Protein AF-A0A844KAD0-F1 (afdb_monomer_lite)

Sequence (180 aa):
MNERELKEEIEKTYELRNITYQRLRVQNFWTRILEIYYSVFTALLSVCSIMKNGEFISQHSVCFTVAVAILVCFANAQNFSGRAHDLEANLADLLKLKNKANSLKVGKKQICVELYKEYIKKCGDSEYHSIIDEYKYNGDWQYKFVVALAAIFVIVLLLLPVVYVAIFHRGFYSVFRLKY

pLDDT: mean 78.75, std 10.62, range [43.91, 89.81]

Organism: NCBI:txid592978

Radius of gyration: 24.71 Å; chains: 1; bounding box: 67×28×72 Å

Secondary structure (DSSP, 8-state):
--HHHHHHHHHHHHHHHHHHHHHHHHHHHHHHHHHHHHHHHHHHHHHHHHHTTTTTTHHHHHHHHHHHHHHHHHHHHT-HHHHHHHHHHHHHHHHHHHHHHHHPPTT-HHHHHHHHHHHHHHHHTSPPPPHHHHHHHHT-HHHHHHHHHHHHHHHHHHHHHHHHHHHH-TTSTTTSS---

Foldseek 3Di:
DDLVVLLVVLVLQLQLLVLVLVVLVVLVVLLVVLVVLLVVLLVLLVVVCVVVVNDQSPPVSVVVNVVSVVVNVVSVVVVSVVQSVQSVVLSVVSVVLSVVSVPDDPDDPPVSVVSVVSVVVSVVSHDDGDPLSVCVVVVHPVNVVVVVVVVVVSVCSSCVSVVVCVVRPPCPVVVVPDPD

Structure (mmCIF, N/CA/C/O backbone):
data_AF-A0A844KAD0-F1
#
_entry.id   AF-A0A844KAD0-F1
#
loop_
_atom_site.group_PDB
_atom_site.id
_atom_site.type_symbol
_atom_site.label_atom_id
_atom_site.label_alt_id
_atom_site.label_comp_id
_atom_site.label_asym_id
_atom_site.label_entity_id
_atom_site.label_seq_id
_atom_site.pdbx_PDB_ins_code
_atom_site.Cartn_x
_atom_site.Cartn_y
_atom_site.Cartn_z
_atom_site.occupancy
_atom_site.B_iso_or_equiv
_atom_site.auth_seq_id
_atom_site.auth_comp_id
_atom_site.auth_asym_id
_atom_site.auth_atom_id
_atom_site.pdbx_PDB_model_num
ATOM 1 N N . MET A 1 1 ? -25.284 -7.281 22.889 1.00 64.44 1 MET A N 1
ATOM 2 C CA . MET A 1 1 ? -23.891 -6.834 23.008 1.00 64.44 1 MET A CA 1
ATOM 3 C C . MET A 1 1 ? -23.653 -6.265 24.389 1.00 64.44 1 MET A C 1
ATOM 5 O O . MET A 1 1 ? -24.387 -5.374 24.815 1.00 64.44 1 MET A O 1
ATOM 9 N N . ASN A 1 2 ? -22.711 -6.849 25.114 1.00 76.44 2 ASN A N 1
ATOM 10 C CA . ASN A 1 2 ? -22.317 -6.441 26.455 1.00 76.44 2 ASN A CA 1
ATOM 11 C C . ASN A 1 2 ? -21.246 -5.330 26.398 1.00 76.44 2 ASN A C 1
ATOM 13 O O . ASN A 1 2 ? -20.602 -5.145 25.370 1.00 76.44 2 ASN A O 1
ATOM 17 N N . GLU A 1 3 ? -21.024 -4.588 27.489 1.00 76.50 3 GLU A N 1
ATOM 18 C CA . GLU A 1 3 ? -20.057 -3.466 27.503 1.00 76.50 3 GLU A CA 1
ATOM 19 C C . GLU A 1 3 ? -18.624 -3.920 27.166 1.00 76.50 3 GLU A C 1
ATOM 21 O O . GLU A 1 3 ? -17.896 -3.219 26.467 1.00 76.50 3 GLU A O 1
ATOM 26 N N . ARG A 1 4 ? -18.227 -5.108 27.645 1.00 80.31 4 ARG A N 1
ATOM 27 C CA . ARG A 1 4 ? -16.911 -5.696 27.348 1.00 80.31 4 ARG A CA 1
ATOM 28 C C . ARG A 1 4 ? -16.776 -6.085 25.879 1.00 80.31 4 ARG A C 1
ATOM 30 O O . ARG A 1 4 ? -15.796 -5.704 25.257 1.00 80.31 4 ARG A O 1
ATOM 37 N N . GLU A 1 5 ? -17.792 -6.748 25.329 1.00 82.75 5 GLU A N 1
ATOM 38 C CA . GLU A 1 5 ? -17.831 -7.147 23.914 1.00 82.75 5 GLU A CA 1
ATOM 39 C C . GLU A 1 5 ? -17.700 -5.925 22.995 1.00 82.75 5 GLU A C 1
ATOM 41 O O . GLU A 1 5 ? -16.916 -5.942 22.057 1.00 82.75 5 GLU A O 1
ATOM 46 N N . LEU A 1 6 ? -18.394 -4.824 23.313 1.00 81.62 6 LEU A N 1
ATOM 47 C CA . LEU A 1 6 ? -18.299 -3.575 22.549 1.00 81.62 6 LEU A CA 1
ATOM 48 C C . LEU A 1 6 ? -16.894 -2.959 22.603 1.00 81.62 6 LEU A C 1
ATOM 50 O O . LEU A 1 6 ? -16.405 -2.452 21.598 1.00 81.62 6 LEU A O 1
ATOM 54 N N . LYS A 1 7 ? -16.241 -2.985 23.770 1.00 83.31 7 LYS A N 1
ATOM 55 C CA . LYS A 1 7 ? -14.865 -2.487 23.920 1.00 83.31 7 LYS A CA 1
ATOM 56 C C . LYS A 1 7 ? -13.880 -3.320 23.101 1.00 83.31 7 LYS A C 1
ATOM 58 O O . LYS A 1 7 ? -13.051 -2.747 22.401 1.00 83.31 7 LYS A O 1
ATOM 63 N N . GLU A 1 8 ? -13.999 -4.644 23.159 1.00 85.50 8 GLU A N 1
ATOM 64 C CA . GLU A 1 8 ? -13.166 -5.575 22.390 1.00 85.50 8 GLU A CA 1
ATOM 65 C C . GLU A 1 8 ? -13.378 -5.421 20.878 1.00 85.50 8 GLU A C 1
ATOM 67 O O . GLU A 1 8 ? -12.416 -5.407 20.114 1.00 85.50 8 GLU A O 1
ATOM 72 N N . GLU A 1 9 ? -14.621 -5.235 20.432 1.00 85.50 9 GLU A N 1
ATOM 73 C CA . GLU A 1 9 ? -14.943 -5.054 19.016 1.00 85.50 9 GLU A CA 1
ATOM 74 C C . GLU A 1 9 ? -14.406 -3.722 18.465 1.00 85.50 9 GLU A C 1
ATOM 76 O O . GLU A 1 9 ? -13.814 -3.688 17.380 1.00 85.50 9 GLU A O 1
ATOM 81 N N . ILE A 1 10 ? -14.532 -2.630 19.231 1.00 85.50 10 ILE A N 1
ATOM 82 C CA . ILE A 1 10 ? -13.932 -1.330 18.891 1.00 85.50 10 ILE A CA 1
ATOM 83 C C . ILE A 1 10 ? -12.404 -1.450 18.812 1.00 85.50 10 ILE A C 1
ATOM 85 O O . ILE A 1 10 ? -11.808 -0.928 17.867 1.00 85.50 10 ILE A O 1
ATOM 89 N N . GLU A 1 11 ? -11.776 -2.145 19.765 1.00 87.81 11 GLU A N 1
ATOM 90 C CA . GLU A 1 11 ? -10.326 -2.361 19.783 1.00 87.81 11 GLU A CA 1
ATOM 91 C C . GLU A 1 11 ? -9.865 -3.127 18.542 1.00 87.81 11 GLU A C 1
ATOM 93 O O . GLU A 1 11 ? -9.024 -2.641 17.787 1.00 87.81 11 GLU A O 1
ATOM 98 N N . LYS A 1 12 ? -10.487 -4.277 18.273 1.00 87.31 12 LYS A N 1
ATOM 99 C CA . LYS A 1 12 ? -10.173 -5.110 17.111 1.00 87.31 12 LYS A CA 1
ATOM 100 C C . LYS A 1 12 ? -10.338 -4.336 15.803 1.00 87.31 12 LYS A C 1
ATOM 102 O O . LYS A 1 12 ? -9.487 -4.409 14.918 1.00 87.31 12 LYS A O 1
ATOM 107 N N . THR A 1 13 ? -11.413 -3.557 15.686 1.00 86.94 13 THR A N 1
ATOM 108 C CA . THR A 1 13 ? -11.669 -2.716 14.505 1.00 86.94 13 THR A CA 1
ATOM 109 C C . THR A 1 13 ? -10.583 -1.660 14.326 1.00 86.94 13 THR A C 1
ATOM 111 O O . THR A 1 13 ? -10.113 -1.437 13.208 1.00 86.94 13 THR A O 1
ATOM 114 N N . TYR A 1 14 ? -10.167 -1.017 15.418 1.00 87.56 14 TYR A N 1
ATOM 115 C CA . TYR A 1 14 ? -9.092 -0.033 15.409 1.00 87.56 14 TYR A CA 1
ATOM 116 C C . TYR A 1 14 ? -7.762 -0.658 14.965 1.00 87.56 14 TYR A C 1
ATOM 118 O O . TYR A 1 14 ? -7.093 -0.117 14.083 1.00 87.56 14 TYR A O 1
ATOM 126 N N . GLU A 1 15 ? -7.398 -1.818 15.512 1.00 88.12 15 GLU A N 1
ATOM 127 C CA . GLU A 1 15 ? -6.160 -2.520 15.161 1.00 88.12 15 GLU A CA 1
ATOM 128 C C . GLU A 1 15 ? -6.146 -2.972 13.690 1.00 88.12 15 GLU A C 1
ATOM 130 O O . GLU A 1 15 ? -5.171 -2.712 12.978 1.00 88.12 15 GLU A O 1
ATOM 135 N N . LEU A 1 16 ? -7.241 -3.560 13.194 1.00 87.06 16 LEU A N 1
ATOM 136 C CA . LEU A 1 16 ? -7.378 -3.978 11.791 1.00 87.06 16 LEU A CA 1
ATOM 137 C C . LEU A 1 16 ? -7.309 -2.795 10.816 1.00 87.06 16 LEU A C 1
ATOM 139 O O . LEU A 1 16 ? -6.641 -2.871 9.779 1.00 87.06 16 LEU A O 1
ATOM 143 N N . ARG A 1 17 ? -7.950 -1.669 11.148 1.00 86.88 17 ARG A N 1
ATOM 144 C CA . ARG A 1 17 ? -7.861 -0.446 10.335 1.00 86.88 17 ARG A CA 1
ATOM 145 C C . ARG A 1 17 ? -6.459 0.146 10.370 1.00 86.88 17 ARG A C 1
ATOM 147 O O . ARG A 1 17 ? -5.947 0.536 9.328 1.00 86.88 17 ARG A O 1
ATOM 154 N N . ASN A 1 18 ? -5.782 0.140 11.515 1.00 87.62 18 ASN A N 1
ATOM 155 C CA . ASN A 1 18 ? -4.399 0.606 11.595 1.00 87.62 18 ASN A CA 1
ATOM 156 C C . ASN A 1 18 ? -3.466 -0.265 10.735 1.00 87.62 18 ASN A C 1
ATOM 158 O O . ASN A 1 18 ? -2.620 0.250 10.005 1.00 87.62 18 ASN A O 1
ATOM 162 N N . ILE A 1 19 ? -3.659 -1.586 10.743 1.00 88.38 19 ILE A N 1
ATOM 163 C CA . ILE A 1 19 ? -2.944 -2.504 9.850 1.00 88.38 19 ILE A CA 1
ATOM 164 C C . ILE A 1 19 ? -3.192 -2.149 8.374 1.00 88.38 19 ILE A C 1
ATOM 166 O O . ILE A 1 19 ? -2.231 -2.026 7.606 1.00 88.38 19 ILE A O 1
ATOM 170 N N . THR A 1 20 ? -4.456 -1.937 8.008 1.00 87.50 20 THR A N 1
ATOM 171 C CA . THR A 1 20 ? -4.879 -1.566 6.650 1.00 87.50 20 THR A CA 1
ATOM 172 C C . THR A 1 20 ? -4.222 -0.254 6.208 1.00 87.50 20 THR A C 1
ATOM 174 O O . THR A 1 20 ? -3.642 -0.191 5.122 1.00 87.50 20 THR A O 1
ATOM 177 N N . TYR A 1 21 ? -4.221 0.767 7.074 1.00 87.75 21 TYR A N 1
ATOM 178 C CA . TYR A 1 21 ? -3.554 2.053 6.846 1.00 87.75 21 TYR A CA 1
ATOM 179 C C . TYR A 1 21 ? -2.060 1.870 6.562 1.00 87.75 21 TYR A C 1
ATOM 181 O O . TYR A 1 21 ? -1.548 2.362 5.554 1.00 87.75 21 TYR A O 1
ATOM 189 N N . GLN A 1 22 ? -1.356 1.110 7.407 1.00 87.81 22 GLN A N 1
ATOM 190 C CA . GLN A 1 22 ? 0.075 0.857 7.223 1.00 87.81 22 GLN A CA 1
ATOM 191 C C . GLN A 1 22 ? 0.354 0.148 5.893 1.00 87.81 22 GLN A C 1
ATOM 193 O O . GLN A 1 22 ? 1.301 0.507 5.190 1.00 87.81 22 GLN A O 1
ATOM 198 N N . ARG A 1 23 ? -0.479 -0.830 5.511 1.00 87.88 23 ARG A N 1
ATOM 199 C CA . ARG A 1 23 ? -0.351 -1.516 4.219 1.00 87.88 23 ARG A CA 1
ATOM 200 C C . ARG A 1 23 ? -0.542 -0.550 3.052 1.00 87.88 23 ARG A C 1
ATOM 202 O O . ARG A 1 23 ? 0.304 -0.535 2.161 1.00 87.88 23 ARG A O 1
ATOM 209 N N . LEU A 1 24 ? -1.609 0.253 3.059 1.00 86.81 24 LEU A N 1
ATOM 210 C CA . LEU A 1 24 ? -1.878 1.237 2.004 1.00 86.81 24 LEU A CA 1
ATOM 211 C C . LEU A 1 24 ? -0.729 2.242 1.876 1.00 86.81 24 LEU A C 1
ATOM 213 O O . LEU A 1 24 ? -0.308 2.560 0.765 1.00 86.81 24 LEU A O 1
ATOM 217 N N . ARG A 1 25 ? -0.152 2.680 3.001 1.00 87.06 25 ARG A N 1
ATOM 218 C CA . ARG A 1 25 ? 1.007 3.581 3.012 1.00 87.06 25 ARG A CA 1
ATOM 219 C C . ARG A 1 25 ? 2.234 2.952 2.351 1.00 87.06 25 ARG A C 1
ATOM 221 O O . ARG A 1 25 ? 2.896 3.605 1.546 1.00 87.06 25 ARG A O 1
ATOM 228 N N . VAL A 1 26 ? 2.524 1.688 2.664 1.00 87.00 26 VAL A N 1
ATOM 229 C CA . VAL A 1 26 ? 3.628 0.934 2.047 1.00 87.00 26 VAL A CA 1
ATOM 230 C C . VAL A 1 26 ? 3.375 0.718 0.551 1.00 87.00 26 VAL A C 1
ATOM 232 O O . VAL A 1 26 ? 4.281 0.926 -0.251 1.00 87.00 26 VAL A O 1
ATOM 235 N N . GLN A 1 27 ? 2.150 0.365 0.154 1.00 85.38 27 GLN A N 1
ATOM 236 C CA . GLN A 1 27 ? 1.776 0.205 -1.257 1.00 85.38 27 GLN A CA 1
ATOM 237 C C . GLN A 1 27 ? 1.913 1.515 -2.042 1.00 85.38 27 GLN A C 1
ATOM 239 O O . GLN A 1 27 ? 2.501 1.517 -3.123 1.00 85.38 27 GLN A O 1
ATOM 244 N N . ASN A 1 28 ? 1.447 2.636 -1.486 1.00 86.25 28 ASN A N 1
ATOM 245 C CA . ASN A 1 28 ? 1.605 3.962 -2.084 1.00 86.25 28 ASN A CA 1
ATOM 246 C C . ASN A 1 28 ? 3.088 4.330 -2.260 1.00 86.25 28 ASN A C 1
ATOM 248 O O . ASN A 1 28 ? 3.489 4.818 -3.313 1.00 86.25 28 ASN A O 1
ATOM 252 N N . PHE A 1 29 ? 3.920 4.051 -1.252 1.00 87.31 29 PHE A N 1
ATOM 253 C CA . PHE A 1 29 ? 5.359 4.304 -1.317 1.00 87.31 29 PHE A CA 1
ATOM 254 C C . PHE A 1 29 ? 6.037 3.531 -2.459 1.00 87.31 29 PHE A C 1
ATOM 256 O O . PHE A 1 29 ? 6.717 4.136 -3.287 1.00 87.31 29 PHE A O 1
ATOM 263 N N . TRP A 1 30 ? 5.816 2.215 -2.546 1.00 85.25 30 TRP A N 1
ATOM 264 C CA . TRP A 1 30 ? 6.400 1.392 -3.612 1.00 85.25 30 TRP A CA 1
ATOM 265 C C . TRP A 1 30 ? 5.872 1.756 -4.998 1.00 85.25 30 TRP A C 1
ATOM 267 O O . TRP A 1 30 ? 6.648 1.776 -5.951 1.00 85.25 30 TRP A O 1
ATOM 277 N N . THR A 1 31 ? 4.586 2.095 -5.106 1.00 85.19 31 THR A N 1
ATOM 278 C CA . THR A 1 31 ? 3.986 2.551 -6.367 1.00 85.19 31 THR A CA 1
ATOM 279 C C . THR A 1 31 ? 4.690 3.807 -6.875 1.00 85.19 31 THR A C 1
ATOM 281 O O . THR A 1 31 ? 5.164 3.816 -8.005 1.00 85.19 31 THR A O 1
ATOM 284 N N . ARG A 1 32 ? 4.889 4.815 -6.015 1.00 86.38 32 ARG A N 1
ATOM 285 C CA . ARG A 1 32 ? 5.619 6.044 -6.375 1.00 86.38 32 ARG A CA 1
ATOM 286 C C . ARG A 1 32 ? 7.070 5.787 -6.779 1.00 86.38 32 ARG A C 1
ATOM 288 O O . ARG A 1 32 ? 7.566 6.411 -7.712 1.00 86.38 32 ARG A O 1
ATOM 295 N N . ILE A 1 33 ? 7.764 4.874 -6.094 1.00 87.81 33 ILE A N 1
ATOM 296 C CA . ILE A 1 33 ? 9.130 4.485 -6.482 1.00 87.81 33 ILE A CA 1
ATOM 297 C C . ILE A 1 33 ? 9.135 3.884 -7.886 1.00 87.81 33 ILE A C 1
ATOM 299 O O . ILE A 1 33 ? 9.969 4.271 -8.704 1.00 87.81 33 ILE A O 1
ATOM 303 N N . LEU A 1 34 ? 8.215 2.959 -8.171 1.00 84.69 34 LEU A N 1
ATOM 304 C CA . LEU A 1 34 ? 8.106 2.339 -9.488 1.00 84.69 34 LEU A CA 1
ATOM 305 C C . LEU A 1 34 ? 7.789 3.387 -10.561 1.00 84.69 34 LEU A C 1
ATOM 307 O O . LEU A 1 34 ? 8.439 3.389 -11.599 1.00 84.69 34 LEU A O 1
ATOM 311 N N . GLU A 1 35 ? 6.873 4.318 -10.302 1.00 84.94 35 GLU A N 1
ATOM 312 C CA . GLU A 1 35 ? 6.541 5.409 -11.228 1.00 84.94 35 GLU A CA 1
ATOM 313 C C . GLU A 1 35 ? 7.756 6.262 -11.592 1.00 84.94 35 GLU A C 1
ATOM 315 O O . GLU A 1 35 ? 8.038 6.463 -12.774 1.00 84.94 35 GLU A O 1
ATOM 320 N N . ILE A 1 36 ? 8.513 6.718 -10.589 1.00 87.44 36 ILE A N 1
ATOM 321 C CA . ILE A 1 36 ? 9.734 7.503 -10.808 1.00 87.44 36 ILE A CA 1
ATOM 322 C C . ILE A 1 36 ? 10.752 6.676 -11.598 1.00 87.44 36 ILE A C 1
ATOM 324 O O . ILE A 1 36 ? 11.321 7.160 -12.577 1.00 87.44 36 ILE A O 1
ATOM 328 N N . TYR A 1 37 ? 10.959 5.419 -11.203 1.00 87.25 37 TYR A N 1
ATOM 329 C CA . TYR A 1 37 ? 11.903 4.515 -11.851 1.00 87.25 37 TYR A CA 1
ATOM 330 C C . TYR A 1 37 ? 11.579 4.316 -13.338 1.00 87.25 37 TYR A C 1
ATOM 332 O O . TYR A 1 37 ? 12.443 4.500 -14.198 1.00 87.25 37 TYR A O 1
ATOM 340 N N . TYR A 1 38 ? 10.322 4.017 -13.655 1.00 84.50 38 TYR A N 1
ATOM 341 C CA . TYR A 1 38 ? 9.861 3.824 -15.023 1.00 84.50 38 TYR A CA 1
ATOM 342 C C . TYR A 1 38 ? 9.855 5.127 -15.837 1.00 84.50 38 TYR A C 1
ATOM 344 O O . TYR A 1 38 ? 10.203 5.110 -17.020 1.00 84.50 38 TYR A O 1
ATOM 352 N N . SER A 1 39 ? 9.545 6.271 -15.223 1.00 84.44 39 SER A N 1
ATOM 353 C CA . SER A 1 39 ? 9.655 7.581 -15.875 1.00 84.44 39 SER A CA 1
ATOM 354 C C . SER A 1 39 ? 11.102 7.904 -16.267 1.00 84.44 39 SER A C 1
ATOM 356 O O . SER A 1 39 ? 11.358 8.342 -17.387 1.00 84.44 39 SER A O 1
ATOM 358 N N . VAL A 1 40 ? 12.070 7.662 -15.379 1.00 85.69 40 VAL A N 1
ATOM 359 C CA . VAL A 1 40 ? 13.497 7.871 -15.684 1.00 85.69 40 VAL A CA 1
ATOM 360 C C . VAL A 1 40 ? 13.965 6.892 -16.758 1.00 85.69 40 VAL A C 1
ATOM 362 O O . VAL A 1 40 ? 14.655 7.278 -17.702 1.00 85.69 40 VAL A O 1
ATOM 365 N N . PHE A 1 41 ? 13.561 5.627 -16.655 1.00 83.12 41 PHE A N 1
ATOM 366 C CA . PHE A 1 41 ? 13.952 4.600 -17.612 1.00 83.12 41 PHE A CA 1
ATOM 367 C C . PHE A 1 41 ? 13.434 4.886 -19.030 1.00 83.12 41 PHE A C 1
ATOM 369 O O . PHE A 1 41 ? 14.190 4.795 -19.997 1.00 83.12 41 PHE A O 1
ATOM 376 N N . THR A 1 42 ? 12.167 5.280 -19.169 1.00 80.81 42 THR A N 1
ATOM 377 C CA . THR A 1 42 ? 11.582 5.648 -20.470 1.00 80.81 42 THR A CA 1
ATOM 378 C C . THR A 1 42 ? 12.258 6.881 -21.079 1.00 80.81 42 THR A C 1
ATOM 380 O O . THR A 1 42 ? 12.518 6.893 -22.284 1.00 80.81 42 THR A O 1
ATOM 383 N N . ALA A 1 43 ? 12.639 7.872 -20.265 1.00 82.94 43 ALA A N 1
ATOM 384 C CA . ALA A 1 43 ? 13.423 9.019 -20.723 1.00 82.94 43 ALA A CA 1
ATOM 385 C C . ALA A 1 43 ? 14.804 8.600 -21.264 1.00 82.94 43 ALA A C 1
ATOM 387 O O . ALA A 1 43 ? 15.198 9.029 -22.350 1.00 82.94 43 ALA A O 1
ATOM 388 N N . LEU A 1 44 ? 15.515 7.710 -20.561 1.00 80.62 44 LEU A N 1
ATOM 389 C CA . LEU A 1 44 ? 16.806 7.178 -21.017 1.00 80.62 44 LEU A CA 1
ATOM 390 C C . LEU A 1 44 ? 16.680 6.379 -22.319 1.00 80.62 44 LEU A C 1
ATOM 392 O O . LEU A 1 44 ? 17.512 6.537 -23.215 1.00 80.62 44 LEU A O 1
ATOM 396 N N . LEU A 1 45 ? 15.636 5.553 -22.449 1.00 77.25 45 LEU A N 1
ATOM 397 C CA . LEU A 1 45 ? 15.350 4.832 -23.692 1.00 77.25 45 LEU A CA 1
ATOM 398 C C . LEU A 1 45 ? 15.100 5.790 -24.860 1.00 77.25 45 LEU A C 1
ATOM 400 O O . LEU A 1 45 ? 15.625 5.562 -25.949 1.00 77.25 45 LEU A O 1
ATOM 404 N N . SER A 1 46 ? 14.350 6.871 -24.632 1.00 77.62 46 SER A N 1
ATOM 405 C CA . SER A 1 46 ? 14.088 7.897 -25.645 1.00 77.62 46 SER A CA 1
ATOM 406 C C . SER A 1 46 ? 15.384 8.556 -26.138 1.00 77.62 46 SER A C 1
ATOM 408 O O . SER A 1 46 ? 15.651 8.574 -27.341 1.00 77.62 46 SER A O 1
ATOM 410 N N . VAL A 1 47 ? 16.260 8.991 -25.221 1.00 78.44 47 VAL A N 1
ATOM 411 C CA . VAL A 1 47 ? 17.570 9.574 -25.572 1.00 78.44 47 VAL A CA 1
ATOM 412 C C . VAL A 1 47 ? 18.433 8.577 -26.352 1.00 78.44 47 VAL A C 1
ATOM 414 O O . VAL A 1 47 ? 18.996 8.920 -27.392 1.00 78.44 47 VAL A O 1
ATOM 417 N N . CYS A 1 48 ? 18.497 7.319 -25.906 1.00 72.38 48 CYS A N 1
ATOM 418 C CA . CYS A 1 48 ? 19.261 6.278 -26.597 1.00 72.38 48 CYS A CA 1
ATOM 419 C C . CYS A 1 48 ? 18.721 5.979 -28.004 1.00 72.38 48 CYS A C 1
ATOM 421 O O . CYS A 1 48 ? 19.507 5.696 -28.910 1.00 72.38 48 CYS A O 1
ATOM 423 N N . SER A 1 49 ? 17.400 6.052 -28.194 1.00 72.94 49 SER A N 1
ATOM 424 C CA . SER A 1 49 ? 16.760 5.883 -29.500 1.00 72.94 49 SER A CA 1
ATOM 425 C C . SER A 1 49 ? 17.199 6.966 -30.486 1.00 72.94 49 SER A C 1
ATOM 427 O O . SER A 1 49 ? 17.497 6.657 -31.641 1.00 72.94 49 SER A O 1
ATOM 429 N N . ILE A 1 50 ? 17.293 8.218 -30.027 1.00 73.19 50 ILE A N 1
ATOM 430 C CA . ILE A 1 50 ? 17.755 9.350 -30.843 1.00 73.19 50 ILE A CA 1
ATOM 431 C C . ILE A 1 50 ? 19.232 9.172 -31.224 1.00 73.19 50 ILE A C 1
ATOM 433 O O . ILE A 1 50 ? 19.589 9.328 -32.387 1.00 73.19 50 ILE A O 1
ATOM 437 N N . MET A 1 51 ? 20.091 8.780 -30.275 1.00 70.19 51 MET A N 1
ATOM 438 C CA . MET A 1 51 ? 21.536 8.634 -30.516 1.00 70.19 51 MET A CA 1
ATOM 439 C C . MET A 1 51 ? 21.902 7.544 -31.537 1.00 70.19 51 MET A C 1
ATOM 441 O O . MET A 1 51 ? 22.981 7.600 -32.122 1.00 70.19 51 MET A O 1
ATOM 445 N N . LYS A 1 52 ? 21.048 6.533 -31.735 1.00 68.25 52 LYS A N 1
ATOM 446 C CA . LYS A 1 52 ? 21.309 5.394 -32.636 1.00 68.25 52 LYS A CA 1
ATOM 447 C C . LYS A 1 52 ? 20.577 5.490 -33.981 1.00 68.25 52 LYS A C 1
ATOM 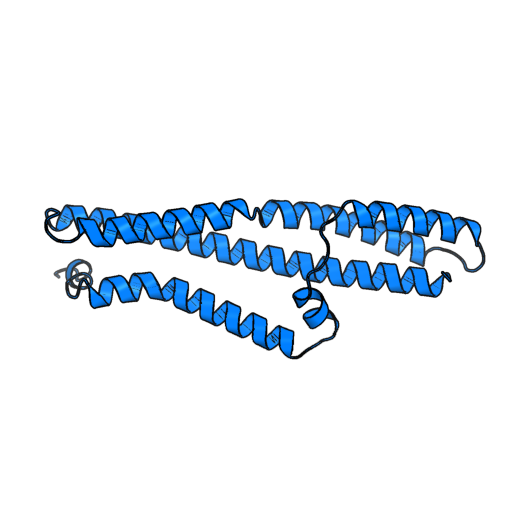449 O O . LYS A 1 52 ? 20.355 4.464 -34.615 1.00 68.25 52 LYS A O 1
ATOM 454 N N . ASN A 1 53 ? 20.205 6.699 -34.413 1.00 64.56 53 ASN A N 1
ATOM 455 C CA . ASN A 1 53 ? 19.513 6.968 -35.682 1.00 64.56 53 ASN A CA 1
ATOM 456 C C . ASN A 1 53 ? 18.206 6.171 -35.884 1.00 64.56 53 ASN A C 1
ATOM 458 O O . ASN A 1 53 ? 17.799 5.924 -37.011 1.00 64.56 53 ASN A O 1
ATOM 462 N N . GLY A 1 54 ? 17.517 5.774 -34.806 1.00 58.94 54 GLY A N 1
ATOM 463 C CA . GLY A 1 54 ? 16.129 5.293 -34.856 1.00 58.94 54 GLY A CA 1
ATOM 464 C C . GLY A 1 54 ? 15.838 3.934 -35.523 1.00 58.94 54 GLY A C 1
ATOM 465 O O . GLY A 1 54 ? 14.732 3.430 -35.342 1.00 58.94 54 GLY A O 1
ATOM 466 N N . GLU A 1 55 ? 16.777 3.300 -36.234 1.00 56.56 55 GLU A N 1
ATOM 467 C CA . GLU A 1 55 ? 16.449 2.192 -37.158 1.00 56.56 55 GLU A CA 1
ATOM 468 C C . GLU A 1 55 ? 16.121 0.829 -36.510 1.00 56.56 55 GLU A C 1
ATOM 470 O O . GLU A 1 55 ? 15.498 -0.003 -37.160 1.00 56.56 55 GLU A O 1
ATOM 475 N N . PHE A 1 56 ? 16.467 0.575 -35.240 1.00 49.88 56 PHE A N 1
ATOM 476 C CA . PHE A 1 56 ? 16.272 -0.761 -34.625 1.00 49.88 56 PHE A CA 1
ATOM 477 C C . PHE A 1 56 ? 15.671 -0.774 -33.206 1.00 49.88 56 PHE A C 1
ATOM 479 O O . PHE A 1 56 ? 15.422 -1.844 -32.656 1.00 49.88 56 PHE A O 1
ATOM 486 N N . ILE A 1 57 ? 15.426 0.393 -32.595 1.00 55.91 57 ILE A N 1
ATOM 487 C CA . ILE A 1 57 ? 14.922 0.508 -31.205 1.00 55.91 57 ILE A CA 1
ATOM 488 C C . ILE A 1 57 ? 13.398 0.699 -31.161 1.00 55.91 57 ILE A C 1
ATOM 490 O O . ILE A 1 57 ? 12.763 0.427 -30.143 1.00 55.91 57 ILE A O 1
ATOM 494 N N . SER A 1 58 ? 12.788 1.160 -32.255 1.00 62.59 58 SER A N 1
ATOM 495 C CA . SER A 1 58 ? 11.510 1.871 -32.180 1.00 62.59 58 SER A CA 1
ATOM 496 C C . SER A 1 58 ? 10.324 0.997 -31.761 1.00 62.59 58 SER A C 1
ATOM 498 O O . SER A 1 58 ? 9.625 1.361 -30.824 1.00 62.59 58 SER A O 1
ATOM 500 N N . GLN A 1 59 ? 10.098 -0.170 -32.370 1.00 65.06 59 GLN A N 1
ATOM 501 C CA . GLN A 1 59 ? 8.848 -0.912 -32.142 1.00 65.06 59 GLN A CA 1
ATOM 502 C C . GLN A 1 59 ? 8.764 -1.556 -30.750 1.00 65.06 59 GLN A C 1
ATOM 504 O O . GLN A 1 59 ? 7.801 -1.318 -30.022 1.00 65.06 59 GLN A O 1
ATOM 509 N N . HIS A 1 60 ? 9.775 -2.326 -30.337 1.00 67.94 60 HIS A N 1
ATOM 510 C CA . HIS A 1 60 ? 9.760 -2.991 -29.027 1.00 67.94 60 HIS A CA 1
ATOM 511 C C . HIS A 1 60 ? 9.848 -1.998 -27.862 1.00 67.94 60 HIS A C 1
ATOM 513 O O . HIS A 1 60 ? 9.177 -2.189 -26.847 1.00 67.94 60 HIS A O 1
ATOM 519 N N . SER A 1 61 ? 10.606 -0.906 -28.027 1.00 69.25 61 SER A N 1
ATOM 520 C CA . SER A 1 61 ? 10.702 0.155 -27.020 1.00 69.25 61 SER A CA 1
ATOM 521 C C . SER A 1 61 ? 9.367 0.878 -26.858 1.00 69.25 61 SER A C 1
ATOM 523 O O . SER A 1 61 ? 8.906 1.061 -25.736 1.00 69.25 61 SER A O 1
ATOM 525 N N . VAL A 1 62 ? 8.686 1.202 -27.965 1.00 74.00 62 VAL A N 1
ATOM 526 C CA . VAL A 1 62 ? 7.360 1.836 -27.929 1.00 74.00 62 VAL A CA 1
ATOM 527 C C . VAL A 1 62 ? 6.330 0.924 -27.264 1.00 74.00 62 VAL A C 1
ATOM 529 O O . VAL A 1 62 ? 5.615 1.379 -26.373 1.00 74.00 62 VAL A O 1
ATOM 532 N N . CYS A 1 63 ? 6.277 -0.366 -27.617 1.00 75.31 63 CYS A N 1
ATOM 533 C CA . CYS A 1 63 ? 5.377 -1.317 -26.956 1.00 75.31 63 CYS A CA 1
ATOM 534 C C . CYS A 1 63 ? 5.644 -1.414 -25.447 1.00 75.31 63 CYS A C 1
ATOM 536 O O . CYS A 1 63 ? 4.703 -1.423 -24.654 1.00 75.31 63 CYS A O 1
ATOM 538 N N . PHE A 1 64 ? 6.917 -1.444 -25.044 1.00 76.25 64 PHE A N 1
ATOM 539 C CA . PHE A 1 64 ? 7.308 -1.457 -23.639 1.00 76.25 64 PHE A CA 1
ATOM 540 C C . PHE A 1 64 ? 6.876 -0.175 -22.912 1.00 76.25 64 PHE A C 1
ATOM 542 O O . PHE A 1 64 ? 6.253 -0.248 -21.855 1.00 76.25 64 PHE A O 1
ATOM 549 N N . THR A 1 65 ? 7.133 0.999 -23.494 1.00 79.56 65 THR A N 1
ATOM 550 C CA . THR A 1 65 ? 6.718 2.290 -22.930 1.00 79.56 65 THR A CA 1
ATOM 551 C C . THR A 1 65 ? 5.201 2.381 -22.774 1.00 79.56 65 THR A C 1
ATOM 553 O O . THR A 1 65 ? 4.730 2.838 -21.735 1.00 79.56 65 THR A O 1
ATOM 556 N N . VAL A 1 66 ? 4.425 1.904 -23.754 1.00 82.81 66 VAL A N 1
ATOM 557 C CA . VAL A 1 66 ? 2.955 1.876 -23.674 1.00 82.81 66 VAL A CA 1
ATOM 558 C C . VAL A 1 66 ? 2.476 0.945 -22.558 1.00 82.81 66 VAL A C 1
ATOM 560 O O . VAL A 1 66 ? 1.631 1.342 -21.759 1.00 82.81 66 VAL A O 1
ATOM 563 N N . ALA A 1 67 ? 3.033 -0.266 -22.451 1.00 81.62 67 ALA A N 1
ATOM 564 C CA . ALA A 1 67 ? 2.672 -1.206 -21.389 1.00 81.62 67 ALA A CA 1
ATOM 565 C C . ALA A 1 67 ? 2.964 -0.632 -19.992 1.00 81.62 67 ALA A C 1
ATOM 567 O O . ALA A 1 67 ? 2.126 -0.706 -19.092 1.00 81.62 67 ALA A O 1
ATOM 568 N N . VAL A 1 68 ? 4.126 0.003 -19.829 1.00 79.88 68 VAL A N 1
ATOM 569 C CA . VAL A 1 68 ? 4.517 0.686 -18.592 1.00 79.88 68 VAL A CA 1
ATOM 570 C C . VAL A 1 68 ? 3.578 1.851 -18.275 1.00 79.88 68 VAL A C 1
ATOM 572 O O . VAL A 1 68 ? 3.143 1.983 -17.134 1.00 79.88 68 VAL A O 1
ATOM 575 N N . ALA A 1 69 ? 3.210 2.665 -19.268 1.00 81.88 69 ALA A N 1
ATOM 576 C CA . ALA A 1 69 ? 2.278 3.773 -19.075 1.00 81.88 69 ALA A CA 1
ATOM 577 C C . ALA A 1 69 ? 0.898 3.285 -18.602 1.00 81.88 69 ALA A C 1
ATOM 579 O O . ALA A 1 69 ? 0.334 3.856 -17.673 1.00 81.88 69 ALA A O 1
ATOM 580 N N . ILE A 1 70 ? 0.381 2.191 -19.176 1.00 85.12 70 ILE A N 1
ATOM 581 C CA . ILE A 1 70 ? -0.880 1.575 -18.734 1.00 85.12 70 ILE A CA 1
ATOM 582 C C . ILE A 1 70 ? -0.777 1.111 -17.277 1.00 85.12 70 ILE A C 1
ATOM 584 O O . ILE A 1 70 ? -1.681 1.387 -16.489 1.00 85.12 70 ILE A O 1
ATOM 588 N N . LEU A 1 71 ? 0.323 0.449 -16.899 1.00 81.44 71 LEU A N 1
ATOM 589 C CA . LEU A 1 71 ? 0.548 0.001 -15.521 1.00 81.44 71 LEU A CA 1
ATOM 590 C C . LEU A 1 71 ? 0.592 1.174 -14.534 1.00 81.44 71 LEU A C 1
ATOM 592 O O . LEU A 1 71 ? -0.033 1.102 -13.479 1.00 81.44 71 LEU A O 1
ATOM 596 N N . VAL A 1 72 ? 1.278 2.263 -14.888 1.00 80.75 72 VAL A N 1
ATOM 597 C CA . VAL A 1 72 ? 1.349 3.488 -14.076 1.00 80.75 72 VAL A CA 1
ATOM 598 C C . VAL A 1 72 ? -0.023 4.149 -13.945 1.00 80.75 72 VAL A C 1
ATOM 600 O O . VAL A 1 72 ? -0.429 4.515 -12.843 1.00 80.75 72 VAL A O 1
ATOM 603 N N . CYS A 1 73 ? -0.779 4.268 -15.038 1.00 82.25 73 CYS A N 1
ATOM 604 C CA . CYS A 1 73 ? -2.139 4.806 -15.004 1.00 82.25 73 CYS A CA 1
ATOM 605 C C . CYS A 1 73 ? -3.059 3.952 -14.125 1.00 82.25 73 CYS A C 1
ATOM 607 O O . CYS A 1 73 ? -3.814 4.486 -13.315 1.00 82.25 73 CYS A O 1
ATOM 609 N N . PHE A 1 74 ? -2.969 2.627 -14.248 1.00 82.44 74 PHE A N 1
ATOM 610 C CA . PHE A 1 74 ? -3.740 1.705 -13.425 1.00 82.44 74 PHE A CA 1
ATOM 611 C C . PHE A 1 74 ? -3.373 1.824 -11.943 1.00 82.44 74 PHE A C 1
ATOM 613 O O . PHE A 1 74 ? -4.263 1.882 -11.098 1.00 82.44 74 PHE A O 1
ATOM 620 N N . ALA A 1 75 ? -2.081 1.901 -11.617 1.00 79.88 75 ALA A N 1
ATOM 621 C CA . ALA A 1 75 ? -1.618 2.044 -10.242 1.00 79.88 75 ALA A CA 1
ATOM 622 C C . ALA A 1 75 ? -2.060 3.381 -9.618 1.00 79.88 75 ALA A C 1
ATOM 624 O O . ALA A 1 75 ? -2.509 3.400 -8.472 1.00 79.88 75 ALA A O 1
ATOM 625 N N . ASN A 1 76 ? -2.042 4.470 -10.392 1.00 78.06 76 ASN A N 1
ATOM 626 C CA . ASN A 1 76 ? -2.577 5.765 -9.967 1.00 78.06 76 ASN A CA 1
ATOM 627 C C . ASN A 1 76 ? -4.093 5.737 -9.748 1.00 78.06 76 ASN A C 1
ATOM 629 O O . ASN A 1 76 ? -4.585 6.295 -8.767 1.00 78.06 76 ASN A O 1
ATOM 633 N N . ALA A 1 77 ? -4.839 5.039 -10.610 1.00 82.06 77 ALA A N 1
ATOM 634 C CA . ALA A 1 77 ? -6.288 4.897 -10.477 1.00 82.06 77 ALA A CA 1
ATOM 635 C C . ALA A 1 77 ? -6.710 4.181 -9.179 1.00 82.06 77 ALA A C 1
ATOM 637 O O . ALA A 1 77 ? -7.811 4.414 -8.687 1.00 82.06 77 ALA A O 1
ATOM 638 N N . GLN A 1 78 ? -5.836 3.359 -8.581 1.00 82.56 78 GLN A N 1
ATOM 639 C CA . GLN A 1 78 ? -6.101 2.717 -7.285 1.00 82.56 78 GLN A CA 1
ATOM 640 C C . GLN A 1 78 ? -6.154 3.705 -6.108 1.00 82.56 78 GLN A C 1
ATOM 642 O O . GLN A 1 78 ? -6.631 3.337 -5.031 1.00 82.56 78 GLN A O 1
ATOM 647 N N . ASN A 1 79 ? -5.655 4.935 -6.295 1.00 84.38 79 ASN A N 1
ATOM 648 C CA . ASN A 1 79 ? -5.705 6.046 -5.343 1.00 84.38 79 ASN A CA 1
ATOM 649 C C . ASN A 1 79 ? -5.348 5.650 -3.893 1.00 84.38 79 ASN A C 1
ATOM 651 O O . ASN A 1 79 ? -6.038 6.005 -2.933 1.00 84.38 79 ASN A O 1
ATOM 655 N N . PHE A 1 80 ? -4.249 4.904 -3.718 1.00 83.19 80 PHE A N 1
ATOM 656 C CA . PHE A 1 80 ? -3.804 4.434 -2.399 1.00 83.19 80 PHE A CA 1
ATOM 657 C C . PHE A 1 80 ? -3.581 5.581 -1.404 1.00 83.19 80 PHE A C 1
ATOM 659 O O . PHE A 1 80 ? -3.809 5.411 -0.210 1.00 83.19 80 PHE A O 1
ATOM 666 N N . SER A 1 81 ? -3.158 6.753 -1.890 1.00 81.62 81 SER A N 1
ATOM 667 C CA . SER A 1 81 ? -2.962 7.943 -1.060 1.00 81.62 81 SER A CA 1
ATOM 668 C C . SER A 1 81 ? -4.278 8.499 -0.515 1.00 81.62 81 SER A C 1
ATOM 670 O O . SER A 1 81 ? -4.333 8.825 0.667 1.00 81.62 81 SER A O 1
ATOM 672 N N . GLY A 1 82 ? -5.323 8.602 -1.347 1.00 83.56 82 GLY A N 1
ATOM 673 C CA . GLY A 1 82 ? -6.644 9.051 -0.902 1.00 83.56 82 GLY A CA 1
ATOM 674 C C . GLY A 1 82 ? -7.248 8.077 0.105 1.00 83.56 82 GLY A C 1
ATOM 675 O O . GLY A 1 82 ? -7.600 8.474 1.209 1.00 83.56 82 GLY A O 1
ATOM 676 N N . ARG A 1 83 ? -7.211 6.777 -0.210 1.00 84.44 83 ARG A N 1
ATOM 677 C CA . ARG A 1 83 ? -7.694 5.720 0.694 1.00 84.44 83 ARG A CA 1
ATOM 678 C C . ARG A 1 83 ? -6.972 5.719 2.039 1.00 84.44 83 ARG A C 1
ATOM 680 O O . ARG A 1 83 ? -7.606 5.571 3.077 1.00 84.44 83 ARG A O 1
ATOM 687 N N . ALA A 1 84 ? -5.651 5.910 2.045 1.00 84.81 84 ALA A N 1
ATOM 688 C CA . ALA A 1 84 ? -4.888 6.010 3.287 1.00 84.81 84 ALA A CA 1
ATOM 689 C C . ALA A 1 84 ? -5.281 7.247 4.112 1.00 84.81 84 ALA A C 1
ATOM 691 O O . ALA A 1 84 ? -5.363 7.147 5.333 1.00 84.81 84 ALA A O 1
ATOM 692 N N . HIS A 1 85 ? -5.539 8.385 3.462 1.00 86.25 85 HIS A N 1
ATOM 693 C CA . HIS A 1 85 ? -5.965 9.613 4.132 1.00 86.25 85 HIS A CA 1
ATOM 694 C C . HIS A 1 85 ? -7.365 9.483 4.750 1.00 86.25 85 HIS A C 1
ATOM 696 O O . HIS A 1 85 ? -7.557 9.822 5.918 1.00 86.25 85 HIS A O 1
ATOM 702 N N . ASP A 1 86 ? -8.316 8.910 4.010 1.00 86.56 86 ASP A N 1
ATOM 703 C CA . ASP A 1 86 ? -9.669 8.647 4.509 1.00 86.56 86 ASP A CA 1
ATOM 704 C C . ASP A 1 86 ? -9.634 7.691 5.712 1.00 86.56 86 ASP A C 1
ATOM 706 O O . ASP A 1 86 ? -10.318 7.899 6.721 1.00 86.56 86 ASP A O 1
ATOM 710 N N . LEU A 1 87 ? -8.772 6.667 5.653 1.00 85.62 87 LEU A N 1
ATOM 711 C CA . LEU A 1 87 ? -8.587 5.733 6.760 1.00 85.62 87 LEU A CA 1
ATOM 712 C C . LEU A 1 87 ? -7.920 6.385 7.979 1.00 85.62 87 LEU A C 1
ATOM 714 O O . LEU A 1 87 ? -8.268 6.054 9.109 1.00 85.62 87 LEU A O 1
ATOM 718 N N . GLU A 1 88 ? -6.979 7.306 7.775 1.00 86.56 88 GLU A N 1
ATOM 719 C CA . GLU A 1 88 ? -6.327 8.064 8.848 1.00 86.56 88 GLU A CA 1
ATOM 720 C C . GLU A 1 88 ? -7.326 8.951 9.599 1.00 86.56 88 GLU A C 1
ATOM 722 O O . GLU A 1 88 ? -7.371 8.932 10.833 1.00 86.56 88 GLU A O 1
ATOM 727 N N . ALA A 1 89 ? -8.184 9.665 8.864 1.00 87.19 89 ALA A N 1
ATOM 728 C CA . ALA A 1 89 ? -9.263 10.454 9.450 1.00 87.19 89 ALA A CA 1
ATOM 729 C C . ALA A 1 89 ? -10.214 9.567 10.267 1.00 87.19 89 ALA A C 1
ATOM 731 O O . ALA A 1 89 ? -10.567 9.892 11.405 1.00 87.19 89 ALA A O 1
ATOM 732 N N . ASN A 1 90 ? -10.567 8.399 9.726 1.00 87.62 90 ASN A N 1
ATOM 733 C CA . ASN A 1 90 ? -11.413 7.436 10.415 1.00 87.62 90 ASN A CA 1
ATOM 734 C C . ASN A 1 90 ? -10.748 6.844 11.676 1.00 87.62 90 ASN A C 1
ATOM 736 O O . ASN A 1 90 ? -11.403 6.699 12.710 1.00 87.62 90 ASN A O 1
ATOM 740 N N . LEU A 1 91 ? -9.443 6.560 11.635 1.00 87.31 91 LEU A N 1
ATOM 741 C CA . LEU A 1 91 ? -8.676 6.065 12.782 1.00 87.31 91 LEU A CA 1
ATOM 742 C C . LEU A 1 91 ? -8.639 7.071 13.933 1.00 87.31 91 LEU A C 1
ATOM 744 O O . LEU A 1 91 ? -8.840 6.683 15.085 1.00 87.31 91 LEU A O 1
ATOM 748 N N . ALA A 1 92 ? -8.438 8.359 13.641 1.00 87.06 92 ALA A N 1
ATOM 749 C CA . ALA A 1 92 ? -8.496 9.413 14.656 1.00 87.06 92 ALA A CA 1
ATOM 750 C C . ALA A 1 92 ? -9.875 9.464 15.335 1.00 87.06 92 ALA A C 1
ATOM 752 O O . ALA A 1 92 ? -10.002 9.662 16.547 1.00 87.06 92 ALA A O 1
ATOM 753 N N . ASP A 1 93 ? -10.920 9.237 14.551 1.00 87.12 93 ASP A N 1
ATOM 754 C CA . ASP A 1 93 ? -12.297 9.223 15.005 1.00 87.12 93 ASP A CA 1
ATOM 755 C C . ASP A 1 93 ? -12.671 7.977 15.817 1.00 87.12 93 ASP A C 1
ATOM 757 O O . ASP A 1 93 ? -13.438 8.091 16.780 1.00 87.12 93 ASP A O 1
ATOM 761 N N . LEU A 1 94 ? -12.112 6.815 15.478 1.00 86.31 94 LEU A N 1
ATOM 762 C CA . LEU A 1 94 ? -12.210 5.591 16.274 1.00 86.31 94 LEU A CA 1
ATOM 763 C C . LEU A 1 94 ? -11.408 5.685 17.569 1.00 86.31 94 LEU A C 1
ATOM 765 O O . LEU A 1 94 ? -11.871 5.203 18.598 1.00 86.31 94 LEU A O 1
ATOM 769 N N . LEU A 1 95 ? -10.252 6.351 17.565 1.00 87.31 95 LEU A N 1
ATOM 770 C CA . LEU A 1 95 ? -9.461 6.572 18.775 1.00 87.31 95 LEU A CA 1
ATOM 771 C C . LEU A 1 95 ? -10.231 7.419 19.798 1.00 87.31 95 LEU A C 1
ATOM 773 O O . LEU A 1 95 ? -10.260 7.091 20.986 1.00 87.31 95 LEU A O 1
ATOM 777 N N . LYS A 1 96 ? -10.920 8.475 19.3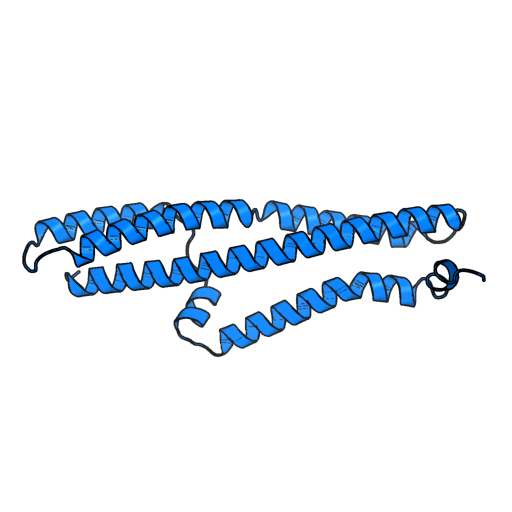43 1.00 87.88 96 LYS A N 1
ATOM 778 C CA . LYS A 1 96 ? -11.831 9.258 20.197 1.00 87.88 96 LYS A CA 1
ATOM 779 C C . LYS A 1 96 ? -12.939 8.378 20.778 1.00 87.88 96 LYS A C 1
ATOM 781 O O . LYS A 1 96 ? -13.223 8.464 21.973 1.00 87.88 96 LYS A O 1
ATOM 786 N N . LEU A 1 97 ? -13.535 7.514 19.953 1.00 85.69 97 LEU A N 1
ATOM 787 C CA . LEU A 1 97 ? -14.594 6.599 20.378 1.00 85.69 97 LEU A CA 1
ATOM 788 C C . LEU A 1 97 ? -14.089 5.570 21.398 1.00 85.69 97 LEU A C 1
ATOM 790 O O . LEU A 1 97 ? -14.734 5.363 22.421 1.00 85.69 97 LEU A O 1
ATOM 794 N N . LYS A 1 98 ? -12.909 4.990 21.174 1.00 85.62 98 LYS A N 1
ATOM 795 C CA . LYS A 1 98 ? -12.220 4.082 22.099 1.00 85.62 98 LYS A CA 1
ATOM 796 C C . LYS A 1 98 ? -11.951 4.752 23.448 1.00 85.62 98 LYS A C 1
ATOM 798 O O . LYS A 1 98 ? -12.261 4.187 24.493 1.00 85.62 98 LYS A O 1
ATOM 803 N N . ASN A 1 99 ? -11.452 5.988 23.452 1.00 85.88 99 ASN A N 1
ATOM 804 C CA . ASN A 1 99 ? -11.221 6.745 24.688 1.00 85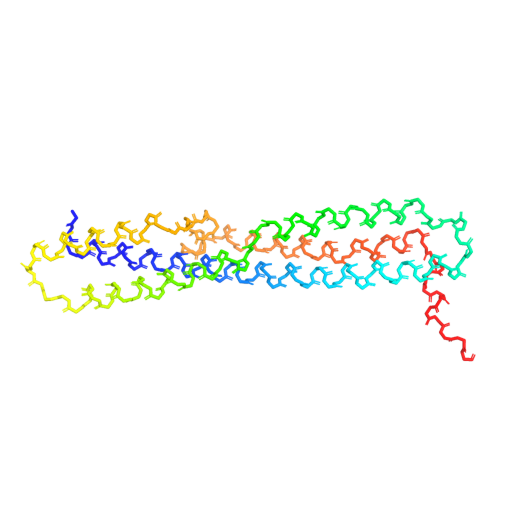.88 99 ASN A CA 1
ATOM 805 C C . ASN A 1 99 ? -12.535 7.043 25.437 1.00 85.88 99 ASN A C 1
ATOM 807 O O . ASN A 1 99 ? -12.601 6.953 26.667 1.00 85.88 99 ASN A O 1
ATOM 811 N N . LYS A 1 100 ? -13.614 7.329 24.700 1.00 84.00 100 LYS A N 1
ATOM 812 C CA . LYS A 1 100 ? -14.964 7.491 25.256 1.00 84.00 100 LYS A CA 1
ATOM 813 C C . LYS A 1 100 ? -15.498 6.173 25.834 1.00 84.00 100 LYS A C 1
ATOM 815 O O . LYS A 1 100 ? -16.041 6.172 26.934 1.00 84.00 100 LYS A O 1
ATOM 820 N N . ALA A 1 101 ? -15.268 5.048 25.154 1.00 81.81 101 ALA A N 1
ATOM 821 C CA . ALA A 1 101 ? -15.607 3.709 25.633 1.00 81.81 101 ALA A CA 1
ATOM 822 C C . ALA A 1 101 ? -14.858 3.366 26.932 1.00 81.81 101 ALA A C 1
ATOM 824 O O . ALA A 1 101 ? -15.443 2.841 27.875 1.00 81.81 101 ALA A O 1
ATOM 825 N N . ASN A 1 102 ? -13.569 3.697 27.011 1.00 79.94 102 ASN A N 1
ATOM 826 C CA . ASN A 1 102 ? -12.723 3.386 28.165 1.00 79.94 102 ASN A CA 1
ATOM 827 C C . ASN A 1 102 ? -13.009 4.262 29.392 1.00 79.94 102 ASN A C 1
ATOM 829 O O . ASN A 1 102 ? -12.831 3.804 30.516 1.00 79.94 102 ASN A O 1
ATOM 833 N N . SER A 1 103 ? -13.493 5.490 29.198 1.00 78.06 103 SER A N 1
ATOM 834 C CA . SER A 1 103 ? -13.867 6.400 30.296 1.00 78.06 103 SER A CA 1
ATOM 835 C C . SER A 1 103 ? -15.272 6.153 30.868 1.00 78.06 103 SER A C 1
ATOM 837 O O . SER A 1 103 ? -15.652 6.752 31.878 1.00 78.06 103 SER A O 1
ATOM 839 N N . LEU A 1 104 ? -16.049 5.250 30.264 1.00 73.38 104 LEU A N 1
ATOM 840 C CA . LEU A 1 104 ? -17.377 4.872 30.737 1.00 73.38 104 LEU A CA 1
ATOM 841 C C . LEU A 1 104 ? -17.310 4.071 32.045 1.00 73.38 104 LEU A C 1
ATOM 843 O O . LEU A 1 104 ? -16.675 3.020 32.124 1.00 73.38 104 LEU A O 1
ATOM 847 N N . LYS A 1 105 ? -18.012 4.565 33.073 1.00 63.75 105 LYS A N 1
ATOM 848 C CA . LYS A 1 105 ? -18.243 3.830 34.324 1.00 63.75 105 LYS A CA 1
ATOM 849 C C . LYS A 1 105 ? -19.282 2.726 34.101 1.00 63.75 105 LYS A C 1
ATOM 851 O O . LYS A 1 105 ? -20.345 2.981 33.531 1.00 63.75 105 LYS A O 1
ATOM 856 N N . VAL A 1 106 ? -18.969 1.537 34.615 1.00 58.94 106 VAL A N 1
ATOM 857 C CA . VAL A 1 106 ? -19.789 0.318 34.551 1.00 58.94 106 VAL A CA 1
ATOM 858 C C . VAL A 1 106 ? -21.232 0.602 34.991 1.00 58.94 106 VAL A C 1
ATOM 860 O O . VAL A 1 106 ? -21.454 1.184 36.052 1.00 58.94 106 VAL A O 1
ATOM 863 N N . GLY A 1 107 ? -22.216 0.179 34.185 1.00 59.72 107 GLY A N 1
ATOM 864 C CA . GLY A 1 107 ? -23.627 0.093 34.604 1.00 59.72 107 GLY A CA 1
ATOM 865 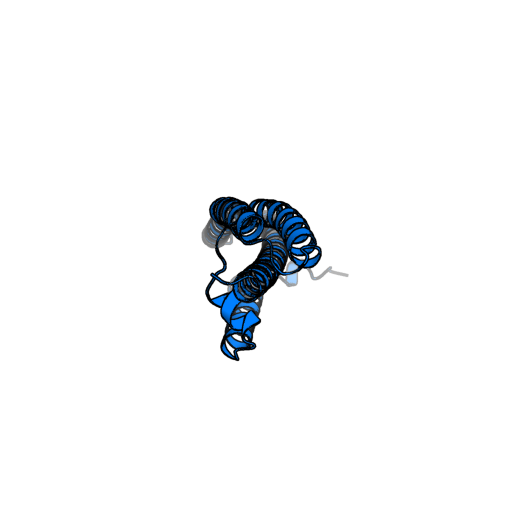C C . GLY A 1 107 ? -24.647 0.969 33.861 1.00 59.72 107 GLY A C 1
ATOM 866 O O . GLY A 1 107 ? -25.846 0.817 34.090 1.00 59.72 107 GLY A O 1
ATOM 867 N N . LYS A 1 108 ? -24.243 1.847 32.931 1.00 66.38 108 LYS A N 1
ATOM 868 C CA . LYS A 1 108 ? -25.192 2.672 32.149 1.00 66.38 108 LYS A CA 1
ATOM 869 C C . LYS A 1 108 ? -25.527 2.049 30.790 1.00 66.38 108 LYS A C 1
ATOM 871 O O . LYS A 1 108 ? -24.971 2.419 29.758 1.00 66.38 108 LYS A O 1
ATOM 876 N N . LYS A 1 109 ? -26.502 1.132 30.789 1.00 67.12 109 LYS A N 1
ATOM 877 C CA . LYS A 1 109 ? -26.965 0.373 29.605 1.00 67.12 109 LYS A CA 1
ATOM 878 C C . LYS A 1 109 ? -27.360 1.263 28.412 1.00 67.12 109 LYS A C 1
ATOM 880 O O . LYS A 1 109 ? -27.095 0.908 27.271 1.00 67.12 109 LYS A O 1
ATOM 885 N N . GLN A 1 110 ? -27.934 2.438 28.677 1.00 70.94 110 GLN A N 1
ATOM 886 C CA . GLN A 1 110 ? -28.380 3.389 27.650 1.00 70.94 110 GLN A CA 1
ATOM 887 C C . GLN A 1 110 ? -27.212 4.052 26.903 1.00 70.94 110 GLN A C 1
ATOM 889 O O . GLN A 1 110 ? -27.267 4.195 25.685 1.00 70.94 110 GLN A O 1
ATOM 894 N N . ILE A 1 111 ? -26.114 4.351 27.607 1.00 72.62 111 ILE A N 1
ATOM 895 C CA . ILE A 1 111 ? -24.914 4.934 26.992 1.00 72.62 111 ILE A CA 1
ATOM 896 C C . ILE A 1 111 ? -24.190 3.896 26.122 1.00 72.62 111 ILE A C 1
ATOM 898 O O . ILE A 1 111 ? -23.652 4.238 25.076 1.00 72.62 111 ILE A O 1
ATOM 902 N N . CYS A 1 112 ? -24.231 2.616 26.503 1.00 71.94 112 CYS A N 1
ATOM 903 C CA . CYS A 1 112 ? -23.678 1.526 25.692 1.00 71.94 112 CYS A CA 1
ATOM 904 C C . CYS A 1 112 ? -24.368 1.424 24.315 1.00 71.94 112 CYS A C 1
ATOM 906 O O . CYS A 1 112 ? -23.705 1.265 23.293 1.00 71.94 112 CYS A O 1
ATOM 908 N N . VAL A 1 113 ? -25.696 1.599 24.267 1.00 79.69 113 VAL A N 1
ATOM 909 C CA . VAL A 1 113 ? -26.467 1.593 23.009 1.00 79.69 113 VAL A CA 1
ATOM 910 C C . VAL A 1 113 ? -26.133 2.802 22.130 1.00 79.69 113 VAL A C 1
ATOM 912 O O . VAL A 1 113 ? -26.002 2.658 20.916 1.00 79.69 113 VAL A O 1
ATOM 915 N N . GLU A 1 114 ? -25.980 3.992 22.716 1.00 82.62 114 GLU A N 1
ATOM 916 C CA . GLU A 1 114 ? -25.565 5.190 21.970 1.00 82.62 114 GLU A CA 1
ATOM 917 C C . GLU A 1 114 ? -24.152 5.048 21.401 1.00 82.62 114 GLU A C 1
ATOM 919 O O . GLU A 1 114 ? -23.928 5.354 20.230 1.00 82.62 114 GLU A O 1
ATOM 924 N N . LEU A 1 115 ? -23.222 4.518 22.198 1.00 80.75 115 LEU A N 1
ATOM 925 C CA . LEU A 1 115 ? -21.848 4.278 21.771 1.00 80.75 115 LEU A CA 1
ATOM 926 C C . LEU A 1 115 ? -21.784 3.259 20.624 1.00 80.75 115 LEU A C 1
ATOM 928 O O . LEU A 1 115 ? -21.015 3.438 19.685 1.00 80.75 115 LEU A O 1
ATOM 932 N N . TYR A 1 116 ? -22.633 2.229 20.660 1.00 80.62 116 TYR A N 1
ATOM 933 C CA . TYR A 1 116 ? -22.750 1.255 19.576 1.00 80.62 116 TYR A CA 1
ATOM 934 C C . TYR A 1 116 ? -23.315 1.861 18.285 1.00 80.62 116 TYR A C 1
ATOM 936 O O . TYR A 1 116 ? -22.820 1.572 17.198 1.00 80.62 116 TYR A O 1
ATOM 944 N N . LYS A 1 117 ? -24.319 2.742 18.374 1.00 84.00 117 LYS A N 1
ATOM 945 C CA . LYS A 1 117 ? -24.823 3.470 17.195 1.00 84.00 117 LYS A CA 1
ATOM 946 C C . LYS A 1 117 ? -23.741 4.360 16.583 1.00 84.00 117 LYS A C 1
ATOM 948 O O . LYS A 1 117 ? -23.609 4.412 15.363 1.00 84.00 117 LYS A O 1
ATOM 953 N N . GLU A 1 118 ? -22.971 5.045 17.426 1.00 83.12 118 GLU A N 1
ATOM 954 C CA . GLU A 1 118 ? -21.847 5.880 16.996 1.00 83.12 118 GLU A CA 1
ATOM 955 C C . GLU A 1 118 ? -20.736 5.035 16.347 1.00 83.12 118 GLU A C 1
ATOM 957 O O . GLU A 1 118 ? -20.202 5.422 15.307 1.00 83.12 118 GLU A O 1
ATOM 962 N N . TYR A 1 119 ? -20.454 3.853 16.908 1.00 82.81 119 TYR A N 1
ATOM 963 C CA . TYR A 1 119 ? -19.546 2.854 16.345 1.00 82.81 119 TYR A CA 1
ATOM 964 C C . TYR A 1 119 ? -19.995 2.384 14.955 1.00 82.81 119 TYR A C 1
ATOM 966 O O . TYR A 1 119 ? -19.247 2.557 13.998 1.00 82.81 119 TYR A O 1
ATOM 974 N N . ILE A 1 120 ? -21.229 1.883 14.807 1.00 81.88 120 ILE A N 1
ATOM 975 C CA . ILE A 1 120 ? -21.747 1.406 13.512 1.00 81.88 120 ILE A CA 1
ATOM 976 C C . ILE A 1 120 ? -21.700 2.504 12.452 1.00 81.88 120 ILE A C 1
ATOM 978 O O . ILE A 1 120 ? -21.293 2.244 11.321 1.00 81.88 120 ILE A O 1
ATOM 982 N N . LYS A 1 121 ? -22.071 3.737 12.814 1.00 84.62 121 LYS A N 1
ATOM 983 C CA . LYS A 1 121 ? -22.009 4.871 11.889 1.00 84.62 121 LYS A CA 1
ATOM 984 C C . LYS A 1 121 ? -20.577 5.098 11.386 1.00 84.62 121 LYS A C 1
ATOM 986 O O . LYS A 1 121 ? -20.355 5.144 10.185 1.00 84.62 121 LYS A O 1
ATOM 991 N N . LYS A 1 122 ? -19.596 5.136 12.295 1.00 80.31 122 LYS A N 1
ATOM 992 C CA . LYS A 1 122 ? -18.164 5.271 11.954 1.00 80.31 122 LYS A CA 1
ATOM 993 C C . LYS A 1 122 ? -17.600 4.052 11.217 1.00 80.31 122 LYS A C 1
ATOM 995 O O . LYS A 1 122 ? -16.559 4.154 10.559 1.00 80.31 122 LYS A O 1
ATOM 1000 N N . CYS A 1 123 ? -18.247 2.896 11.342 1.00 76.81 123 CYS A N 1
ATOM 1001 C CA . CYS A 1 123 ? -17.879 1.695 10.612 1.00 76.81 123 CYS A CA 1
ATOM 1002 C C . CYS A 1 123 ? -18.366 1.701 9.164 1.00 76.81 123 CYS A C 1
ATOM 1004 O O . CYS A 1 123 ? -17.602 1.275 8.303 1.00 76.81 123 CYS A O 1
ATOM 1006 N N . GLY A 1 124 ? -19.579 2.201 8.909 1.00 71.06 124 GLY A N 1
ATOM 1007 C CA . GLY A 1 124 ? -20.183 2.250 7.573 1.00 71.06 124 GLY A CA 1
ATOM 1008 C C . GLY A 1 124 ? -19.509 3.224 6.604 1.00 71.06 124 GLY A C 1
ATOM 1009 O O . GLY A 1 124 ? -19.541 2.992 5.401 1.00 71.06 124 GLY A O 1
ATOM 1010 N N . ASP A 1 125 ? -18.857 4.265 7.122 1.00 67.00 125 ASP A N 1
ATOM 1011 C CA . ASP A 1 125 ? -18.251 5.327 6.307 1.00 67.00 125 ASP A CA 1
ATOM 1012 C C . ASP A 1 125 ? -16.808 5.026 5.854 1.00 67.00 125 ASP A C 1
ATOM 1014 O O . ASP A 1 125 ? -16.180 5.871 5.220 1.00 67.00 125 ASP A O 1
ATOM 1018 N N . SER A 1 126 ? -16.237 3.862 6.191 1.00 68.25 126 SER A N 1
ATOM 1019 C CA . SER A 1 126 ? -14.835 3.561 5.873 1.00 68.25 126 SER A CA 1
ATOM 1020 C C . SER A 1 126 ? -14.646 2.282 5.077 1.00 68.25 126 SER A C 1
ATOM 1022 O O . SER A 1 126 ? -15.417 1.329 5.172 1.00 68.25 126 SER A O 1
ATOM 1024 N N . GLU A 1 127 ? -13.517 2.230 4.375 1.00 69.38 127 GLU A N 1
ATOM 1025 C CA . GLU A 1 127 ? -13.048 1.025 3.708 1.00 69.38 127 GLU A CA 1
ATOM 1026 C C . GLU A 1 127 ? -12.908 -0.152 4.694 1.00 69.38 127 GLU A C 1
ATOM 1028 O O . GLU A 1 127 ? -12.462 0.014 5.838 1.00 69.38 127 GLU A O 1
ATOM 1033 N N . TYR A 1 128 ? -13.332 -1.338 4.248 1.00 71.00 128 TYR A N 1
ATOM 1034 C CA . TYR A 1 128 ? -13.248 -2.582 5.011 1.00 71.00 128 TYR A CA 1
ATOM 1035 C C . TYR A 1 128 ? -11.825 -3.150 4.979 1.00 71.00 128 TYR A C 1
ATOM 1037 O O . TYR A 1 128 ? -11.103 -3.006 3.990 1.00 71.00 128 TYR A O 1
ATOM 1045 N N . HIS A 1 129 ? -11.425 -3.831 6.054 1.00 76.50 129 HIS A N 1
ATOM 1046 C CA . HIS A 1 129 ? -10.159 -4.559 6.064 1.00 76.50 129 HIS A CA 1
ATOM 1047 C C . HIS A 1 129 ? -10.200 -5.710 5.049 1.00 76.50 129 HIS A C 1
ATOM 1049 O O . HIS A 1 129 ? -11.241 -6.315 4.796 1.00 76.50 129 HIS A O 1
ATOM 1055 N N . SER A 1 130 ? -9.050 -6.022 4.465 1.00 79.31 130 SER A N 1
AT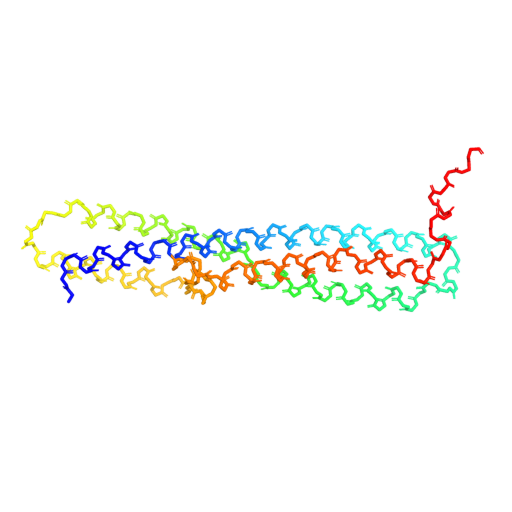OM 1056 C CA . SER A 1 130 ? -8.882 -7.171 3.577 1.00 79.31 130 SER A CA 1
ATOM 1057 C C . SER A 1 130 ? -8.415 -8.390 4.372 1.00 79.31 130 SER A C 1
ATOM 1059 O O . SER A 1 130 ? -7.851 -8.269 5.458 1.00 79.31 130 SER A O 1
ATOM 1061 N N . ILE A 1 131 ? -8.582 -9.578 3.792 1.00 80.38 131 ILE A N 1
ATOM 1062 C CA . ILE A 1 131 ? -8.141 -10.866 4.350 1.00 80.38 131 ILE A CA 1
ATOM 1063 C C . ILE A 1 131 ? -6.647 -10.834 4.736 1.00 80.38 131 ILE A C 1
ATOM 1065 O O . ILE A 1 131 ? -6.227 -11.437 5.718 1.00 80.38 131 ILE A O 1
ATOM 1069 N N . ILE A 1 132 ? -5.826 -10.073 4.003 1.00 81.94 132 ILE A N 1
ATOM 1070 C CA . ILE A 1 132 ? -4.393 -9.916 4.306 1.00 81.94 132 ILE A CA 1
ATOM 1071 C C . ILE A 1 132 ? -4.177 -9.187 5.645 1.00 81.94 132 ILE A C 1
ATOM 1073 O O . ILE A 1 132 ? -3.207 -9.466 6.352 1.00 81.94 132 ILE A O 1
ATOM 1077 N N . ASP A 1 133 ? -5.064 -8.251 5.991 1.00 85.25 133 ASP A N 1
ATOM 1078 C CA . ASP A 1 133 ? -5.003 -7.514 7.257 1.00 85.25 133 ASP A CA 1
ATOM 1079 C C . ASP A 1 133 ? -5.370 -8.425 8.430 1.00 85.25 133 ASP A C 1
ATOM 1081 O O . ASP A 1 133 ? -4.720 -8.365 9.472 1.00 85.25 133 ASP A O 1
ATOM 1085 N N . GLU A 1 134 ? -6.335 -9.328 8.231 1.00 84.50 134 GLU A N 1
ATOM 1086 C CA . GLU A 1 134 ? -6.691 -10.365 9.204 1.00 84.50 134 GLU A CA 1
ATOM 1087 C C . GLU A 1 134 ? -5.543 -11.350 9.436 1.00 84.50 134 GLU A C 1
ATOM 1089 O O . GLU A 1 134 ? -5.218 -11.642 10.583 1.00 84.50 134 GLU A O 1
ATOM 1094 N N . TYR A 1 135 ? -4.855 -11.792 8.378 1.00 86.44 135 TYR A N 1
ATOM 1095 C CA . TYR A 1 135 ? -3.672 -12.644 8.534 1.00 86.44 135 TYR A CA 1
ATOM 1096 C C . TYR A 1 135 ? -2.577 -11.961 9.353 1.00 86.44 135 TYR A C 1
ATOM 1098 O O . TYR A 1 135 ? -1.930 -12.594 10.185 1.00 86.44 135 TYR A O 1
ATOM 1106 N N . LYS A 1 136 ? -2.364 -10.654 9.155 1.00 87.19 136 LYS A N 1
ATOM 1107 C CA . LYS A 1 136 ? -1.406 -9.907 9.976 1.00 87.19 136 LYS A CA 1
ATOM 1108 C C . LYS A 1 136 ? -1.872 -9.788 11.425 1.00 87.19 136 LYS A C 1
ATOM 1110 O O . LYS A 1 136 ? -1.042 -9.900 12.322 1.00 87.19 136 LYS A O 1
ATOM 1115 N N . TYR A 1 137 ? -3.163 -9.554 11.636 1.00 87.75 137 TYR A N 1
ATOM 1116 C CA . TYR A 1 137 ? -3.770 -9.436 12.957 1.00 87.75 137 TYR A CA 1
ATOM 1117 C C . TYR A 1 137 ? -3.636 -10.725 13.774 1.00 87.75 137 TYR A C 1
ATOM 1119 O O . TYR A 1 137 ? -3.188 -10.692 14.915 1.00 87.75 137 TYR A O 1
ATOM 1127 N N . ASN A 1 138 ? -3.943 -11.866 13.157 1.00 86.62 138 ASN A N 1
ATOM 1128 C CA . ASN A 1 138 ? -3.878 -13.182 13.792 1.00 86.62 138 ASN A CA 1
ATOM 1129 C C . ASN A 1 138 ? -2.438 -13.708 13.957 1.00 86.62 138 ASN A C 1
ATOM 1131 O O . ASN A 1 138 ? -2.218 -14.700 14.648 1.00 86.62 138 ASN A O 1
ATOM 1135 N N . GLY A 1 139 ? -1.444 -13.058 13.337 1.00 85.88 139 GLY A N 1
ATOM 1136 C CA . GLY A 1 139 ? -0.061 -13.542 13.315 1.00 85.88 139 GLY A CA 1
ATOM 1137 C C . GLY A 1 139 ? 0.151 -14.738 12.380 1.00 85.88 139 GLY A C 1
ATOM 1138 O O . GLY A 1 139 ? 1.111 -15.494 12.543 1.00 85.88 139 GLY A O 1
ATOM 1139 N N . ASP A 1 140 ? -0.724 -14.895 11.391 1.00 89.44 140 ASP A N 1
ATOM 1140 C CA . ASP A 1 140 ? -0.760 -16.033 10.485 1.00 89.44 140 ASP A CA 1
ATOM 1141 C C . ASP A 1 140 ? 0.472 -16.070 9.567 1.00 89.44 140 ASP A C 1
ATOM 1143 O O . ASP A 1 140 ? 0.949 -15.054 9.043 1.00 89.44 140 ASP A O 1
ATOM 1147 N N . TRP A 1 141 ? 0.985 -17.274 9.305 1.00 87.06 141 TRP A N 1
ATOM 1148 C CA . TRP A 1 141 ? 2.108 -17.477 8.381 1.00 87.06 141 TRP A CA 1
ATOM 1149 C C . TRP A 1 141 ? 1.780 -16.981 6.962 1.00 87.06 141 TRP A C 1
ATOM 1151 O O . TRP A 1 141 ? 2.661 -16.433 6.288 1.00 87.06 141 TRP A O 1
ATOM 1161 N N . GLN A 1 142 ? 0.517 -17.081 6.538 1.00 88.56 142 GLN A N 1
ATOM 1162 C CA . GLN A 1 142 ? 0.029 -16.597 5.245 1.00 88.56 142 GLN A CA 1
ATOM 1163 C C . GLN A 1 142 ? 0.421 -15.134 4.993 1.00 88.56 142 GLN A C 1
ATOM 1165 O O . GLN A 1 142 ? 0.791 -14.791 3.870 1.00 88.56 142 GLN A O 1
ATOM 1170 N N . TYR A 1 143 ? 0.434 -14.281 6.025 1.00 86.50 143 TYR A N 1
ATOM 1171 C CA . TYR A 1 143 ? 0.868 -12.892 5.879 1.00 86.50 143 TYR A CA 1
ATOM 1172 C C . TYR A 1 143 ? 2.327 -12.794 5.407 1.00 86.50 143 TYR A C 1
ATOM 1174 O O . TYR A 1 143 ? 2.624 -12.081 4.447 1.00 86.50 143 TYR A O 1
ATOM 1182 N N . LYS A 1 144 ? 3.244 -13.548 6.030 1.00 86.44 144 LYS A N 1
ATOM 1183 C CA . LYS A 1 144 ? 4.667 -13.557 5.644 1.00 86.44 144 LYS A CA 1
ATOM 1184 C C . LYS A 1 144 ? 4.851 -14.058 4.213 1.00 86.44 144 LYS A C 1
ATOM 1186 O O . LYS A 1 144 ? 5.661 -13.503 3.477 1.00 86.44 144 LYS A O 1
ATOM 1191 N N . PHE A 1 145 ? 4.081 -15.071 3.818 1.00 88.75 145 PHE A N 1
ATOM 1192 C CA . PHE A 1 145 ? 4.107 -15.611 2.461 1.00 88.75 145 PHE A CA 1
ATOM 1193 C C . PHE A 1 145 ? 3.646 -14.580 1.419 1.00 88.75 145 PHE A C 1
ATOM 1195 O O . PHE A 1 145 ? 4.351 -14.341 0.440 1.00 88.75 145 PHE A O 1
ATOM 1202 N N . VAL A 1 146 ? 2.517 -13.904 1.658 1.00 87.69 146 VAL A N 1
ATOM 1203 C CA . VAL A 1 146 ? 1.998 -12.856 0.762 1.00 87.69 146 VAL A CA 1
ATOM 1204 C C . VAL A 1 146 ? 2.977 -11.685 0.648 1.00 87.69 146 VAL A C 1
ATOM 1206 O O . VAL A 1 146 ? 3.232 -11.204 -0.454 1.00 87.69 146 VAL A O 1
ATOM 1209 N N . VAL A 1 147 ? 3.576 -11.250 1.761 1.00 86.69 147 VAL A N 1
ATOM 1210 C CA . VAL A 1 147 ? 4.592 -10.184 1.754 1.00 86.69 147 VAL A CA 1
ATOM 1211 C C . VAL A 1 147 ? 5.835 -10.601 0.966 1.00 86.69 147 VAL A C 1
ATOM 1213 O O . VAL A 1 147 ? 6.352 -9.801 0.188 1.00 86.69 147 VAL A O 1
ATOM 1216 N N . ALA A 1 148 ? 6.299 -11.845 1.118 1.00 87.62 148 ALA A N 1
ATOM 1217 C CA . ALA A 1 148 ? 7.438 -12.357 0.360 1.00 87.62 148 ALA A CA 1
ATOM 1218 C C . ALA A 1 148 ? 7.147 -12.393 -1.149 1.00 87.62 148 ALA A C 1
ATOM 1220 O O . ALA A 1 148 ? 7.967 -11.925 -1.938 1.00 87.62 148 ALA A O 1
ATOM 1221 N N . LEU A 1 149 ? 5.964 -12.868 -1.555 1.00 89.69 149 LEU A N 1
ATOM 1222 C CA . LEU A 1 149 ? 5.536 -12.844 -2.956 1.00 89.69 149 LEU A CA 1
ATOM 1223 C C . LEU A 1 149 ? 5.458 -11.420 -3.513 1.00 89.69 149 LEU A C 1
ATOM 1225 O O . LEU A 1 149 ? 5.946 -11.170 -4.614 1.00 89.69 149 LEU A O 1
ATOM 1229 N N . ALA A 1 150 ? 4.896 -10.478 -2.753 1.00 86.19 150 ALA A N 1
ATOM 1230 C CA . ALA A 1 150 ? 4.833 -9.078 -3.159 1.00 86.19 150 ALA A CA 1
ATOM 1231 C C . ALA A 1 150 ? 6.236 -8.470 -3.328 1.00 86.19 150 ALA A C 1
ATOM 1233 O O . ALA A 1 150 ? 6.485 -7.763 -4.302 1.00 86.19 150 ALA A O 1
ATOM 1234 N N . ALA A 1 151 ? 7.172 -8.780 -2.426 1.00 87.44 151 ALA A N 1
ATOM 1235 C CA . ALA A 1 151 ? 8.557 -8.329 -2.536 1.00 87.44 151 ALA A CA 1
ATOM 1236 C C . ALA A 1 151 ? 9.249 -8.906 -3.781 1.00 87.44 151 ALA A C 1
ATOM 1238 O O . ALA A 1 151 ? 9.881 -8.162 -4.529 1.00 87.44 151 ALA A O 1
ATOM 1239 N N . ILE A 1 152 ? 9.081 -10.207 -4.048 1.00 89.81 152 ILE A N 1
ATOM 1240 C CA . ILE A 1 152 ? 9.592 -10.853 -5.266 1.00 89.81 152 ILE A CA 1
ATOM 1241 C C . ILE A 1 152 ? 9.003 -10.179 -6.507 1.00 89.81 152 ILE A C 1
ATOM 1243 O O . ILE A 1 152 ? 9.739 -9.857 -7.434 1.00 89.81 152 ILE A O 1
ATOM 1247 N N . PHE A 1 153 ? 7.697 -9.911 -6.512 1.00 87.94 153 PHE A N 1
ATOM 1248 C CA . PHE A 1 153 ? 7.030 -9.244 -7.624 1.00 87.94 153 PHE A CA 1
ATOM 1249 C C . PHE A 1 153 ? 7.598 -7.841 -7.883 1.00 87.94 153 PHE A C 1
ATOM 1251 O O . PHE A 1 153 ? 7.911 -7.515 -9.025 1.00 87.94 153 PHE A O 1
ATOM 1258 N N . VAL A 1 154 ? 7.820 -7.035 -6.838 1.00 85.62 154 VAL A N 1
ATOM 1259 C CA . VAL A 1 154 ? 8.466 -5.716 -6.967 1.00 85.62 154 VAL A CA 1
ATOM 1260 C C . VAL A 1 154 ? 9.887 -5.845 -7.525 1.00 85.62 154 VAL A C 1
ATOM 1262 O O . VAL A 1 154 ? 10.255 -5.088 -8.419 1.00 85.62 154 VAL A O 1
ATOM 1265 N N . ILE A 1 155 ? 10.674 -6.820 -7.060 1.00 87.69 155 ILE A N 1
ATOM 1266 C CA . ILE A 1 155 ? 12.027 -7.071 -7.586 1.00 87.69 155 ILE A CA 1
ATOM 1267 C C . ILE A 1 155 ? 11.969 -7.433 -9.073 1.00 87.69 155 ILE A C 1
ATOM 1269 O O . ILE A 1 155 ? 12.729 -6.881 -9.865 1.00 87.69 155 ILE A O 1
ATOM 1273 N N . VAL A 1 156 ? 11.050 -8.313 -9.477 1.00 87.56 156 VAL A N 1
ATOM 1274 C CA . VAL A 1 156 ? 10.854 -8.676 -10.888 1.00 87.56 156 VAL A CA 1
ATOM 1275 C C . VAL A 1 156 ? 10.489 -7.444 -11.714 1.00 87.56 156 VAL A C 1
ATOM 1277 O O . VAL A 1 156 ? 11.096 -7.220 -12.760 1.00 87.56 156 VAL A O 1
ATOM 1280 N N . LEU A 1 157 ? 9.570 -6.603 -11.230 1.00 83.81 157 LEU A N 1
ATOM 1281 C CA . LEU A 1 157 ? 9.214 -5.349 -11.897 1.00 83.81 157 LEU A CA 1
ATOM 1282 C C . LEU A 1 157 ? 10.403 -4.390 -12.027 1.00 83.81 157 LEU A C 1
ATOM 1284 O O . LEU A 1 157 ? 10.513 -3.714 -13.042 1.00 83.81 157 LEU A O 1
ATOM 1288 N N . LEU A 1 158 ? 11.301 -4.328 -11.045 1.00 83.88 158 LEU A N 1
ATOM 1289 C CA . LEU A 1 158 ? 12.514 -3.509 -11.129 1.00 83.88 158 LEU A CA 1
ATOM 1290 C C . LEU A 1 158 ? 13.563 -4.099 -12.082 1.00 83.88 158 LEU A C 1
ATOM 1292 O O . LEU A 1 158 ? 14.349 -3.359 -12.664 1.00 83.88 158 LEU A O 1
ATOM 1296 N N . LEU A 1 159 ? 13.598 -5.420 -12.257 1.00 84.81 159 LEU A N 1
ATOM 1297 C CA . LEU A 1 159 ? 14.562 -6.084 -13.136 1.00 84.81 159 LEU A CA 1
ATOM 1298 C C . LEU A 1 159 ? 14.106 -6.142 -14.596 1.00 84.81 159 LEU A C 1
ATOM 1300 O O . LEU A 1 159 ? 14.959 -6.152 -15.482 1.00 84.81 159 LEU A O 1
ATOM 1304 N N . LEU A 1 160 ? 12.797 -6.148 -14.868 1.00 82.69 160 LEU A N 1
ATOM 1305 C CA . LEU A 1 160 ? 12.238 -6.225 -16.225 1.00 82.69 160 LEU A CA 1
ATOM 1306 C C . LEU A 1 160 ? 12.891 -5.252 -17.225 1.00 82.69 160 LEU A C 1
ATOM 1308 O O . LEU A 1 160 ? 13.296 -5.708 -18.297 1.00 82.69 160 LEU A O 1
ATOM 1312 N N . PRO A 1 161 ? 13.071 -3.954 -16.912 1.00 77.38 161 PRO A N 1
ATOM 1313 C CA . PRO A 1 161 ? 13.663 -3.014 -17.861 1.00 77.38 161 PRO A CA 1
ATOM 1314 C C . PRO A 1 161 ? 15.162 -3.264 -18.077 1.00 77.38 161 PRO A C 1
ATOM 1316 O O . PRO A 1 161 ? 15.671 -3.109 -19.187 1.00 77.38 161 PRO A O 1
ATOM 1319 N N . VAL A 1 162 ? 15.873 -3.707 -17.034 1.00 78.50 162 VAL A N 1
ATOM 1320 C CA . VAL A 1 162 ? 17.300 -4.066 -17.101 1.00 78.50 162 VAL A CA 1
ATOM 1321 C C . VAL A 1 162 ? 17.499 -5.303 -17.972 1.00 78.50 162 VAL A C 1
ATOM 1323 O O . VAL A 1 162 ? 18.368 -5.319 -18.843 1.00 78.50 162 VAL A O 1
ATOM 1326 N N . VAL A 1 163 ? 16.667 -6.326 -17.774 1.00 79.94 163 VAL A N 1
ATOM 1327 C CA . VAL A 1 163 ? 16.677 -7.557 -18.571 1.00 79.94 163 VAL A CA 1
ATOM 1328 C C . VAL A 1 163 ? 16.319 -7.254 -20.025 1.00 79.94 163 VAL A C 1
ATOM 1330 O O . VAL A 1 163 ? 17.011 -7.724 -20.926 1.00 79.94 163 VAL A O 1
ATOM 1333 N N . TYR A 1 164 ? 15.304 -6.418 -20.265 1.00 75.62 164 TYR A N 1
ATOM 1334 C CA . TYR A 1 164 ? 14.946 -5.954 -21.606 1.00 75.62 164 TYR A CA 1
ATOM 1335 C C . TYR A 1 164 ? 16.152 -5.321 -22.319 1.00 75.62 164 TYR A C 1
ATOM 1337 O O . TYR A 1 164 ? 16.509 -5.725 -23.426 1.00 75.62 164 TYR A O 1
ATOM 1345 N N . VAL A 1 165 ? 16.850 -4.397 -21.656 1.00 71.25 165 VAL A N 1
ATOM 1346 C CA . VAL A 1 165 ? 18.062 -3.772 -22.201 1.00 71.25 165 VAL A CA 1
ATOM 1347 C C . VAL A 1 165 ? 19.181 -4.791 -22.431 1.00 71.25 165 VAL A C 1
ATOM 1349 O O . VAL A 1 165 ? 19.832 -4.750 -23.472 1.00 71.25 165 VAL A O 1
ATOM 1352 N N . ALA A 1 166 ? 19.408 -5.721 -21.504 1.00 72.12 166 ALA A N 1
ATOM 1353 C CA . ALA A 1 166 ? 20.470 -6.719 -21.621 1.00 72.12 166 ALA A CA 1
ATOM 1354 C C . ALA A 1 166 ? 20.252 -7.688 -22.798 1.00 72.12 166 ALA A C 1
ATOM 1356 O O . ALA A 1 166 ? 21.210 -8.039 -23.491 1.00 72.12 166 ALA A O 1
ATOM 1357 N N . ILE A 1 167 ? 19.003 -8.100 -23.037 1.00 70.31 167 ILE A N 1
ATOM 1358 C CA . ILE A 1 167 ? 18.636 -9.032 -24.111 1.00 70.31 167 ILE A CA 1
ATOM 1359 C C . ILE A 1 167 ? 18.667 -8.331 -25.470 1.00 70.31 167 ILE A C 1
ATOM 1361 O O . ILE A 1 167 ? 19.304 -8.824 -26.402 1.00 70.31 167 ILE A O 1
ATOM 1365 N N . PHE A 1 168 ? 18.010 -7.176 -25.587 1.00 64.31 168 PHE A N 1
ATOM 1366 C CA . PHE A 1 168 ? 17.810 -6.511 -26.877 1.00 64.31 168 PHE A CA 1
ATOM 1367 C C . PHE A 1 168 ? 18.930 -5.519 -27.233 1.00 64.31 168 PHE A C 1
ATOM 1369 O O . PHE A 1 168 ? 19.093 -5.159 -28.399 1.00 64.31 168 PHE A O 1
ATOM 1376 N N . HIS A 1 169 ? 19.766 -5.113 -26.269 1.00 62.25 169 HIS A N 1
ATOM 1377 C CA . HIS A 1 169 ? 20.842 -4.148 -26.488 1.00 62.25 169 HIS A CA 1
ATOM 1378 C C . HIS A 1 169 ? 22.137 -4.466 -25.720 1.00 62.25 169 HIS A C 1
ATOM 1380 O O . HIS A 1 169 ? 22.545 -3.737 -24.813 1.00 62.25 169 HIS A O 1
ATOM 1386 N N . ARG A 1 170 ? 22.918 -5.447 -26.206 1.00 55.84 170 ARG A N 1
ATOM 1387 C CA . ARG A 1 170 ? 24.323 -5.654 -25.768 1.00 55.84 170 ARG A CA 1
ATOM 1388 C C . ARG A 1 170 ? 25.201 -4.392 -25.889 1.00 55.84 170 ARG A C 1
ATOM 1390 O O . ARG A 1 170 ? 26.176 -4.252 -25.160 1.00 55.84 170 ARG A O 1
ATOM 1397 N N . GLY A 1 171 ? 24.841 -3.455 -26.773 1.00 53.44 171 GLY A N 1
ATOM 1398 C CA . GLY A 1 171 ? 25.501 -2.154 -26.948 1.00 53.44 171 GLY A CA 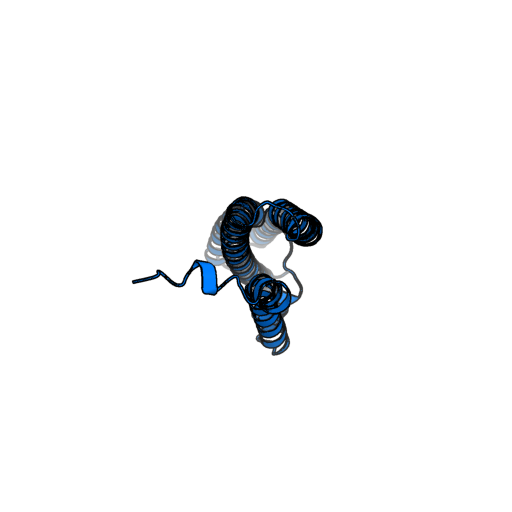1
ATOM 1399 C C . GLY A 1 171 ? 24.881 -0.984 -26.167 1.00 53.44 171 GLY A C 1
ATOM 1400 O O . GLY A 1 171 ? 25.073 0.160 -26.572 1.00 53.44 171 GLY A O 1
ATOM 1401 N N . PHE A 1 172 ? 24.059 -1.219 -25.137 1.00 54.66 172 PHE A N 1
ATOM 1402 C CA . PHE A 1 172 ? 23.566 -0.153 -24.245 1.00 54.66 172 PHE A CA 1
ATOM 1403 C C . PHE A 1 172 ? 24.640 0.245 -23.224 1.00 54.66 172 PHE A C 1
ATOM 1405 O O . PHE A 1 172 ? 24.932 1.422 -23.042 1.00 54.66 172 PHE A O 1
ATOM 1412 N N . TYR A 1 173 ? 25.337 -0.742 -22.654 1.00 54.75 173 TYR A N 1
ATOM 1413 C CA . TYR A 1 173 ? 26.454 -0.508 -21.732 1.00 54.75 173 TYR A CA 1
ATOM 1414 C C . TYR A 1 173 ? 27.653 0.193 -22.389 1.00 54.75 173 TYR A C 1
ATOM 1416 O O . TYR A 1 173 ? 28.424 0.860 -21.705 1.00 54.75 173 TYR A O 1
ATOM 1424 N N . SER A 1 174 ? 27.810 0.090 -23.714 1.00 52.00 174 SER A N 1
ATOM 1425 C CA . SER A 1 174 ? 28.866 0.802 -24.444 1.00 52.00 174 SER A CA 1
ATOM 1426 C C . SER A 1 174 ? 28.590 2.299 -24.615 1.00 52.00 174 SER A C 1
ATOM 1428 O O . SER A 1 174 ? 29.532 3.031 -24.886 1.00 52.00 174 SER A O 1
ATOM 1430 N N . VAL A 1 175 ? 27.342 2.761 -24.448 1.00 52.94 175 VAL A N 1
ATOM 1431 C CA . VAL A 1 175 ? 26.993 4.199 -24.444 1.00 52.94 175 VAL A CA 1
ATOM 1432 C C . VAL A 1 175 ? 27.408 4.855 -23.120 1.00 52.94 175 VAL A C 1
ATOM 1434 O O . VAL A 1 175 ? 27.802 6.014 -23.108 1.00 52.94 175 VAL A O 1
ATOM 1437 N N . PHE A 1 176 ? 27.397 4.095 -22.019 1.00 54.34 176 PHE A N 1
ATOM 1438 C CA . PHE A 1 176 ? 27.843 4.552 -20.696 1.00 54.34 176 PHE A CA 1
ATOM 1439 C C . PHE A 1 176 ? 29.336 4.308 -20.421 1.00 54.34 176 PHE A C 1
ATOM 1441 O O . PHE A 1 176 ? 29.854 4.771 -19.405 1.00 54.34 176 PHE A O 1
ATOM 1448 N N . ARG A 1 177 ? 30.062 3.622 -21.318 1.00 49.91 177 ARG A N 1
ATOM 1449 C CA . ARG A 1 177 ? 31.530 3.674 -21.312 1.00 49.91 177 ARG A CA 1
ATOM 1450 C C . ARG A 1 177 ? 31.958 5.049 -21.814 1.00 49.91 177 ARG A C 1
ATOM 1452 O O . ARG A 1 177 ? 32.072 5.261 -23.019 1.00 49.91 177 ARG A O 1
ATOM 1459 N N . LEU A 1 178 ? 32.221 5.960 -20.881 1.00 45.44 178 LEU A N 1
ATOM 1460 C CA . LEU A 1 178 ? 33.053 7.132 -21.134 1.00 45.44 178 LEU A CA 1
ATOM 1461 C C . LEU A 1 178 ? 34.355 6.647 -21.785 1.00 45.44 178 LEU A C 1
ATOM 1463 O O . LEU A 1 178 ? 35.128 5.910 -21.171 1.00 45.44 178 LEU A O 1
ATOM 1467 N N . LYS A 1 179 ? 34.556 7.008 -23.057 1.00 45.09 179 LYS A N 1
ATOM 1468 C CA . LYS A 1 179 ? 35.874 6.946 -23.688 1.00 45.09 179 LYS A CA 1
ATOM 1469 C C . LYS A 1 179 ? 36.740 7.977 -22.964 1.00 45.09 179 LYS A C 1
ATOM 1471 O O . LYS A 1 179 ? 36.572 9.169 -23.207 1.00 45.09 179 LYS A O 1
ATOM 1476 N N . TYR A 1 180 ? 37.568 7.507 -22.037 1.00 43.91 180 TYR A N 1
ATOM 1477 C CA . TYR A 1 180 ? 38.769 8.227 -21.623 1.00 43.91 180 TYR A CA 1
ATOM 1478 C C . TYR A 1 180 ? 39.828 8.092 -22.715 1.00 43.91 180 TYR A C 1
ATOM 1480 O O . TYR A 1 180 ? 39.883 7.000 -23.332 1.00 43.91 180 TYR A O 1
#

InterPro domains:
  IPR041115 SMODS and SLOG-associating 2TM effector domain 5 [PF18160] (4-146)